Protein AF-A0A7C1H8G6-F1 (afdb_monomer_lite)

Sequence (106 aa):
MNQEHNVQGVVQEQLKNIFPTAIEVITNPKGFFSRMPKTGGFVPPLVFMVVLGLVSGLVLAVLSLMGIAPVGAAISGLVSVILMPIVVAIFGFVGAAVLYLELIRK

pLDDT: mean 82.21, std 12.62, range [45.97, 96.81]

Secondary structure (DSSP, 8-state):
------HHHHHHHHHHHHHHHHHHHHH-HHHHHHHS-----SHHHHHHHHHHHHHHHHHHHHHHHTT-SPTTHHHHHHHHHHHHHHHHHHHHHHHHHHHHHHHHT-

Foldseek 3Di:
DDPPVVVVVVVVVCVVCVVVLVCCCVVPVPVSVVPPPPDDDVVVVLVVQLVVQLVVLQVLLVCLVVVNHPDVRVVVSPVSNVVSSVCSSVCVVVVVVVVVVVVVVD

Structure (mmCIF, N/CA/C/O backbone):
data_AF-A0A7C1H8G6-F1
#
_entry.id   AF-A0A7C1H8G6-F1
#
loop_
_atom_site.group_PDB
_atom_site.id
_atom_site.type_symbol
_atom_site.label_atom_id
_atom_site.label_alt_id
_atom_site.label_comp_id
_atom_site.label_asym_id
_atom_site.label_entity_id
_atom_site.label_seq_id
_atom_site.pdbx_PDB_ins_code
_atom_site.Cartn_x
_atom_site.Cartn_y
_atom_site.Cartn_z
_atom_site.occupancy
_atom_site.B_iso_or_equiv
_atom_site.auth_seq_id
_atom_site.auth_comp_id
_atom_site.auth_asym_id
_atom_site.auth_atom_id
_atom_site.pdbx_PDB_model_num
ATOM 1 N N . MET A 1 1 ? 0.265 31.259 8.832 1.00 45.97 1 MET A N 1
ATOM 2 C CA . MET A 1 1 ? 1.081 31.721 9.977 1.00 45.97 1 MET A CA 1
ATOM 3 C C . MET A 1 1 ? 0.259 31.512 11.242 1.00 45.97 1 MET A C 1
ATOM 5 O O . MET A 1 1 ? -0.816 32.080 11.293 1.00 45.97 1 MET A O 1
ATOM 9 N N . ASN A 1 2 ? 0.574 30.692 12.245 1.00 47.62 2 ASN A N 1
ATOM 10 C CA . ASN A 1 2 ? 1.725 29.852 12.572 1.00 47.62 2 ASN A CA 1
ATOM 11 C C . ASN A 1 2 ? 1.177 28.670 13.402 1.00 47.62 2 ASN A C 1
ATOM 13 O O . ASN A 1 2 ? 0.568 28.906 14.440 1.00 47.62 2 ASN A O 1
ATOM 17 N N . GLN A 1 3 ? 1.354 27.423 12.955 1.00 53.25 3 GLN A N 1
ATOM 18 C CA . GLN A 1 3 ? 1.210 26.248 13.823 1.00 53.25 3 GLN A CA 1
ATOM 19 C C . GLN A 1 3 ? 2.610 25.768 14.200 1.00 53.25 3 GLN A C 1
ATOM 21 O O . GLN A 1 3 ? 3.088 24.751 13.709 1.00 53.25 3 GLN A O 1
ATOM 26 N N . GLU A 1 4 ? 3.273 26.506 15.085 1.00 54.19 4 GLU A N 1
ATOM 27 C CA . GLU A 1 4 ? 4.212 25.852 15.992 1.00 54.19 4 GLU A CA 1
ATOM 28 C C . GLU A 1 4 ? 3.349 25.072 16.982 1.00 54.19 4 GLU A C 1
ATOM 30 O O . GLU A 1 4 ? 2.921 25.578 18.018 1.00 54.19 4 GLU A O 1
ATOM 35 N N . HIS A 1 5 ? 2.977 23.858 16.577 1.00 60.78 5 HIS A N 1
ATOM 36 C CA . HIS A 1 5 ? 2.298 22.899 17.429 1.00 60.78 5 HIS A CA 1
ATOM 37 C C . HIS A 1 5 ? 3.230 22.662 18.619 1.00 60.78 5 HIS A C 1
ATOM 39 O O . HIS A 1 5 ? 4.257 22.001 18.484 1.00 60.78 5 HIS A O 1
ATOM 45 N N . ASN A 1 6 ? 2.932 23.320 19.742 1.00 67.75 6 ASN A N 1
ATOM 46 C CA . ASN A 1 6 ? 3.720 23.290 20.964 1.00 67.75 6 ASN A CA 1
ATOM 47 C C . ASN A 1 6 ? 3.782 21.842 21.457 1.00 67.75 6 ASN A C 1
ATOM 49 O O . ASN A 1 6 ? 2.906 21.380 22.189 1.00 67.75 6 ASN A O 1
ATOM 53 N N . VAL A 1 7 ? 4.813 21.124 21.009 1.00 68.44 7 VAL A N 1
ATOM 54 C CA . VAL A 1 7 ? 5.037 19.698 21.268 1.00 68.44 7 VAL A CA 1
ATOM 55 C C . VAL A 1 7 ? 4.980 19.421 22.768 1.00 68.44 7 VAL A C 1
ATOM 57 O O . VAL A 1 7 ? 4.449 18.400 23.192 1.00 68.44 7 VAL A O 1
ATOM 60 N N . GLN A 1 8 ? 5.444 20.370 23.585 1.00 71.88 8 GLN A N 1
ATOM 61 C CA . GLN A 1 8 ? 5.395 20.253 25.037 1.00 71.88 8 GLN A CA 1
ATOM 62 C C . GLN A 1 8 ? 3.955 20.288 25.563 1.00 71.88 8 GLN A C 1
ATOM 64 O O . GLN A 1 8 ? 3.600 19.446 26.378 1.00 71.88 8 GLN A O 1
ATOM 69 N N . GLY A 1 9 ? 3.096 21.183 25.067 1.00 73.25 9 GLY A N 1
ATOM 70 C CA . GLY A 1 9 ? 1.682 21.247 25.467 1.00 73.25 9 GLY A CA 1
ATOM 71 C C . GLY A 1 9 ? 0.905 19.967 25.138 1.00 73.25 9 GLY A C 1
ATOM 72 O O . GLY A 1 9 ? 0.163 19.457 25.975 1.00 73.25 9 GLY A O 1
ATOM 73 N N . VAL A 1 10 ? 1.158 19.396 23.960 1.00 72.88 10 VAL A N 1
ATOM 74 C CA . VAL A 1 10 ? 0.542 18.142 23.494 1.00 72.88 10 VAL A CA 1
ATOM 75 C C . VAL A 1 10 ? 0.973 16.962 24.360 1.00 72.88 10 VAL A C 1
ATOM 77 O O . VAL A 1 10 ? 0.144 16.151 24.764 1.00 72.88 10 VAL A O 1
ATOM 80 N N . VAL A 1 11 ? 2.263 16.878 24.696 1.00 77.38 11 VAL A N 1
ATOM 81 C CA . VAL A 1 11 ? 2.793 15.821 25.567 1.00 77.38 11 VAL A CA 1
ATOM 82 C C . VAL A 1 11 ? 2.182 15.908 26.968 1.00 77.38 11 VAL A C 1
ATOM 84 O O . VAL A 1 11 ? 1.761 14.886 27.504 1.00 77.38 11 VAL A O 1
ATOM 87 N N . GLN A 1 12 ? 2.059 17.105 27.550 1.00 81.25 12 GLN A N 1
ATOM 88 C CA . GLN A 1 12 ? 1.453 17.276 28.879 1.00 81.25 12 GLN A CA 1
ATOM 89 C C . GLN A 1 12 ? -0.029 16.872 28.897 1.00 81.25 12 GLN A C 1
ATOM 91 O O . GLN A 1 12 ? -0.497 16.225 29.836 1.00 81.25 12 GLN A O 1
ATOM 96 N N . GLU A 1 13 ? -0.771 17.203 27.842 1.00 77.50 13 GLU A N 1
ATOM 97 C CA . GLU A 1 13 ? -2.176 16.825 27.704 1.00 77.50 13 GLU A CA 1
ATOM 98 C C . GLU A 1 13 ? -2.354 15.309 27.509 1.00 77.50 13 GLU A C 1
ATOM 100 O O . GLU A 1 13 ? -3.251 14.705 28.101 1.00 77.50 13 GLU A O 1
ATOM 105 N N . GLN A 1 14 ? -1.456 14.660 26.760 1.00 75.19 14 GLN A N 1
ATOM 106 C CA . GLN A 1 14 ? -1.421 13.199 26.624 1.00 75.19 14 GLN A CA 1
ATOM 107 C C . GLN A 1 14 ? -1.120 12.508 27.962 1.00 75.19 14 GLN A C 1
ATOM 109 O O . GLN A 1 14 ? -1.820 11.566 28.337 1.00 75.19 14 GLN A O 1
ATOM 114 N N . LEU A 1 15 ? -0.137 13.005 28.721 1.00 82.06 15 LEU A N 1
ATOM 115 C CA . LEU A 1 15 ? 0.212 12.470 30.042 1.00 82.06 15 LEU A CA 1
ATOM 116 C C . LEU A 1 15 ? -0.938 12.605 31.045 1.00 82.06 15 LEU A C 1
ATOM 118 O O . LEU A 1 15 ? -1.166 11.706 31.850 1.00 82.06 15 LEU A O 1
ATOM 122 N N . LYS A 1 16 ? -1.696 13.701 30.980 1.00 86.00 16 LYS A N 1
ATOM 123 C CA . LYS A 1 16 ? -2.863 13.910 31.843 1.00 86.00 16 LYS A CA 1
ATOM 124 C C . LYS A 1 16 ? -4.005 12.938 31.527 1.00 86.00 16 LYS A C 1
ATOM 126 O O . LYS A 1 16 ? -4.710 12.503 32.435 1.00 86.00 16 LYS A O 1
ATOM 131 N N . ASN A 1 17 ? -4.177 12.584 30.255 1.00 86.31 17 ASN A N 1
ATOM 132 C CA . ASN A 1 17 ? -5.328 11.815 29.785 1.00 86.31 17 ASN A CA 1
ATOM 133 C C . ASN A 1 17 ? -5.058 10.309 29.620 1.00 86.31 17 ASN A C 1
ATOM 135 O O . ASN A 1 17 ? -6.008 9.559 29.392 1.00 86.31 17 ASN A O 1
ATOM 139 N N . ILE A 1 18 ? -3.818 9.831 29.784 1.00 87.69 18 ILE A N 1
ATOM 140 C CA . ILE A 1 18 ? -3.476 8.409 29.600 1.00 87.69 18 ILE A CA 1
ATOM 141 C C . ILE A 1 18 ? -4.197 7.480 30.587 1.00 87.69 18 ILE A C 1
ATOM 143 O O . ILE A 1 18 ? -4.761 6.469 30.172 1.00 87.69 18 ILE A O 1
ATOM 147 N N . PHE A 1 19 ? -4.245 7.831 31.875 1.00 89.38 19 PHE A N 1
ATOM 148 C CA . PHE A 1 19 ? -4.884 6.993 32.894 1.00 89.38 19 PHE A CA 1
ATOM 149 C C . PHE A 1 19 ? -6.413 6.921 32.730 1.00 89.38 19 PHE A C 1
ATOM 151 O O . PHE A 1 19 ? -6.938 5.807 32.697 1.00 89.38 19 PHE A O 1
ATOM 158 N N . PRO A 1 20 ? -7.144 8.044 32.552 1.00 87.31 20 PRO A N 1
ATOM 159 C CA . PRO A 1 20 ? -8.576 8.003 32.245 1.00 87.31 20 PRO A CA 1
ATOM 160 C C . PRO A 1 20 ? -8.890 7.223 30.966 1.00 87.31 20 PRO A C 1
ATOM 162 O O . PRO A 1 20 ? -9.818 6.419 30.950 1.00 87.31 20 PRO A O 1
ATOM 165 N N . THR A 1 21 ? -8.079 7.409 29.919 1.00 85.00 21 THR A N 1
ATOM 166 C CA . THR A 1 21 ? -8.233 6.693 28.644 1.00 85.00 21 THR A CA 1
ATOM 167 C C . THR A 1 21 ? -8.071 5.188 28.842 1.00 85.00 21 THR A C 1
ATOM 169 O O . THR A 1 21 ? -8.901 4.414 28.377 1.00 85.00 21 THR A O 1
ATOM 172 N N . ALA A 1 22 ? -7.042 4.755 29.575 1.00 88.56 22 ALA A N 1
ATOM 173 C CA . ALA A 1 22 ? -6.803 3.341 29.853 1.00 88.56 22 ALA A CA 1
ATOM 174 C C . ALA A 1 22 ? -7.948 2.703 30.658 1.00 88.56 22 ALA A C 1
ATOM 176 O O . ALA A 1 22 ? -8.406 1.612 30.320 1.00 88.56 22 ALA A O 1
ATOM 177 N N . ILE A 1 23 ? -8.451 3.395 31.686 1.00 91.25 23 ILE A N 1
ATOM 178 C CA . ILE A 1 23 ? -9.604 2.930 32.470 1.00 91.25 23 ILE A CA 1
ATOM 179 C C . ILE A 1 23 ? -10.833 2.790 31.568 1.00 91.25 23 ILE A C 1
ATOM 181 O O . ILE A 1 23 ? -11.539 1.786 31.646 1.00 91.25 23 ILE A O 1
ATOM 185 N N . GLU A 1 24 ? -11.080 3.753 30.683 1.00 90.69 24 GLU A N 1
ATOM 186 C CA . GLU A 1 24 ? -12.236 3.736 29.789 1.00 90.69 24 GLU A CA 1
ATOM 187 C C . GLU A 1 24 ? -12.154 2.630 28.723 1.00 90.69 24 GLU A C 1
ATOM 189 O O . GLU A 1 24 ? -13.149 1.952 28.465 1.00 90.69 24 GLU A O 1
ATOM 194 N N . VAL A 1 25 ? -10.965 2.380 28.167 1.00 89.81 25 VAL A N 1
ATOM 195 C CA . VAL A 1 25 ? -10.707 1.264 27.240 1.00 89.81 25 VAL A CA 1
ATOM 196 C C . VAL A 1 25 ? -11.023 -0.081 27.894 1.00 89.81 25 VAL A C 1
ATOM 198 O O . VAL A 1 25 ? -11.624 -0.943 27.258 1.00 89.81 25 VAL A O 1
ATOM 201 N N . ILE A 1 26 ? -10.631 -0.266 29.157 1.00 93.38 26 ILE A N 1
ATOM 202 C CA . ILE A 1 26 ? -10.806 -1.537 29.873 1.00 93.38 26 ILE A CA 1
ATOM 203 C C . ILE A 1 26 ? -12.257 -1.720 30.339 1.00 93.38 26 ILE A C 1
ATOM 205 O O . ILE A 1 26 ? -12.809 -2.812 30.231 1.00 93.38 26 ILE A O 1
ATOM 209 N N . THR A 1 27 ? -12.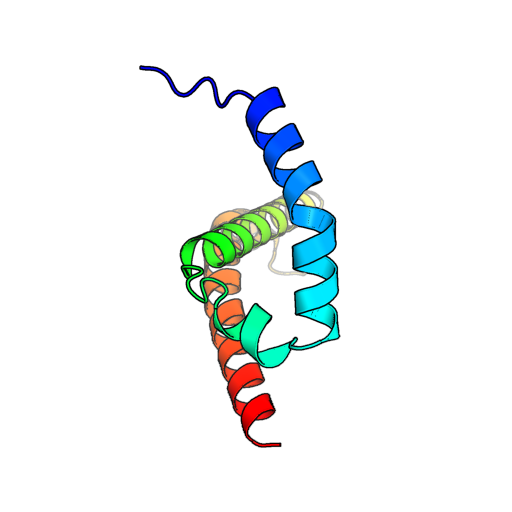888 -0.663 30.855 1.00 94.62 27 THR A N 1
ATOM 210 C CA . THR A 1 27 ? -14.224 -0.742 31.477 1.00 94.62 27 THR A CA 1
ATOM 211 C C . THR A 1 27 ? -15.373 -0.605 30.481 1.00 94.62 27 THR A C 1
ATOM 213 O O . THR A 1 27 ? -16.442 -1.173 30.697 1.00 94.62 27 THR A O 1
ATOM 216 N N . ASN A 1 28 ? -15.175 0.115 29.375 1.00 90.31 28 ASN A N 1
ATOM 217 C CA . ASN A 1 28 ? -16.179 0.295 28.331 1.00 90.31 28 ASN A CA 1
ATOM 218 C C . ASN A 1 28 ? -15.537 0.346 26.932 1.00 90.31 28 ASN A C 1
ATOM 220 O O . ASN A 1 28 ? -15.641 1.361 26.232 1.00 90.31 28 ASN A O 1
ATOM 224 N N . PRO A 1 29 ? -14.923 -0.760 26.472 1.00 84.81 29 PRO A N 1
ATOM 225 C CA . PRO A 1 29 ? -14.251 -0.797 25.175 1.00 84.81 29 PRO A CA 1
ATOM 226 C C . PRO A 1 29 ? -15.208 -0.435 24.034 1.00 84.81 29 PRO A C 1
ATOM 228 O O . PRO A 1 29 ? -14.872 0.354 23.153 1.00 84.81 29 PRO A O 1
ATOM 231 N N . LYS A 1 30 ? -16.444 -0.953 24.065 1.00 84.88 30 LYS A N 1
ATOM 232 C CA . LYS A 1 30 ? -17.441 -0.707 23.014 1.00 84.88 30 LYS A CA 1
ATOM 233 C C . LYS A 1 30 ? -17.827 0.772 22.926 1.00 84.88 30 LYS A C 1
ATOM 235 O O . LYS A 1 30 ? -17.904 1.310 21.825 1.00 84.88 30 LYS A O 1
ATOM 240 N N . GLY A 1 31 ? -18.053 1.435 24.061 1.00 86.88 31 GLY A N 1
ATOM 241 C CA . GLY A 1 31 ? -18.351 2.866 24.105 1.00 86.88 31 GLY A CA 1
ATOM 242 C C . GLY A 1 31 ? -17.162 3.724 23.675 1.00 86.88 31 GLY A C 1
ATOM 243 O O . GLY A 1 31 ? -17.341 4.646 22.883 1.00 86.88 31 GLY A O 1
ATOM 244 N N . PHE A 1 32 ? -15.956 3.379 24.131 1.00 86.75 32 PHE A N 1
ATOM 245 C CA . PHE A 1 32 ? -14.714 4.064 23.777 1.00 86.75 32 PHE A CA 1
ATOM 246 C C . PHE A 1 32 ? -14.445 4.036 22.267 1.00 86.75 32 PHE A C 1
ATOM 248 O O . PHE A 1 32 ? -14.405 5.081 21.614 1.00 86.75 32 PHE A O 1
ATOM 255 N N . PHE A 1 33 ? -14.357 2.839 21.678 1.00 82.25 33 PHE A N 1
ATOM 256 C CA . PHE A 1 33 ? -14.065 2.683 20.252 1.00 82.25 33 PHE A CA 1
ATOM 257 C C . PHE A 1 33 ? -15.224 3.135 19.352 1.00 82.25 33 PHE A C 1
ATOM 259 O O . PHE A 1 33 ? -14.991 3.553 18.221 1.00 82.25 33 PHE A O 1
ATOM 266 N N . SER A 1 34 ? -16.478 3.120 19.824 1.00 81.06 34 SER A N 1
ATOM 267 C CA . SER A 1 34 ? -17.605 3.630 19.028 1.00 81.06 34 SER A CA 1
ATOM 268 C C . SER A 1 34 ? -17.624 5.156 18.894 1.00 81.06 34 SER A C 1
ATOM 270 O O . SER A 1 34 ? -18.262 5.651 17.963 1.00 81.06 34 SER A O 1
ATOM 272 N N . ARG A 1 35 ? -16.973 5.893 19.804 1.00 83.31 35 ARG A N 1
ATOM 273 C CA . ARG A 1 35 ? -16.852 7.361 19.753 1.00 83.31 35 ARG A CA 1
ATOM 274 C C . ARG A 1 35 ? -15.604 7.837 19.016 1.00 83.31 35 ARG A C 1
ATOM 276 O O . ARG A 1 35 ? -15.513 9.023 18.710 1.00 83.31 35 ARG A O 1
ATOM 283 N N . MET A 1 36 ? -14.660 6.941 18.721 1.00 75.50 36 MET A N 1
ATOM 284 C CA . MET A 1 36 ? -13.541 7.289 17.854 1.00 75.50 36 MET A CA 1
ATOM 285 C C . MET A 1 36 ? -14.062 7.691 16.470 1.00 75.50 36 MET A C 1
ATOM 287 O O . MET A 1 36 ? -14.995 7.053 15.967 1.00 75.50 36 MET A O 1
ATOM 291 N N . PRO A 1 37 ? -13.472 8.722 15.838 1.00 69.94 37 PRO A N 1
ATOM 292 C CA . PRO A 1 37 ? -13.807 9.090 14.474 1.00 69.94 37 PRO A CA 1
ATOM 293 C C . PRO A 1 37 ? -13.658 7.864 13.573 1.00 69.94 37 PRO A C 1
ATOM 295 O O . PRO A 1 37 ? -12.556 7.400 13.301 1.00 69.94 37 PRO A O 1
ATOM 298 N N . LYS A 1 38 ? -14.784 7.323 13.102 1.00 68.75 38 LYS A N 1
ATOM 299 C CA . LYS A 1 38 ? -14.796 6.206 12.142 1.00 68.75 38 LYS A CA 1
ATOM 300 C C . LYS A 1 38 ? -14.433 6.664 10.728 1.00 68.75 38 LYS A C 1
ATOM 302 O O . LYS A 1 38 ? -14.430 5.875 9.790 1.00 68.75 38 LYS A O 1
ATOM 307 N N . THR A 1 39 ? -14.175 7.956 10.565 1.00 62.19 39 THR A N 1
ATOM 308 C CA . THR A 1 39 ? -13.873 8.596 9.296 1.00 62.19 39 THR A CA 1
ATOM 309 C C . THR A 1 39 ? -12.375 8.527 9.031 1.00 62.19 39 THR A C 1
ATOM 311 O O . THR A 1 39 ? -11.614 9.399 9.443 1.00 62.19 39 THR A O 1
ATOM 314 N N . GLY A 1 40 ? -11.966 7.492 8.307 1.00 63.69 40 GLY A N 1
ATOM 315 C CA . GLY A 1 40 ? -10.806 7.544 7.426 1.00 63.69 40 GLY A CA 1
ATOM 316 C C . GLY A 1 40 ? -11.318 7.659 5.994 1.00 63.69 40 GLY A C 1
ATOM 317 O O . GLY A 1 40 ? -12.196 6.899 5.595 1.00 63.69 40 GLY A O 1
ATOM 318 N N . GLY A 1 41 ? -10.828 8.630 5.224 1.00 76.88 41 GLY A N 1
ATOM 319 C CA . GLY A 1 41 ? -11.121 8.670 3.791 1.00 76.88 41 GLY A CA 1
ATOM 320 C C . GLY A 1 41 ? -10.480 7.483 3.066 1.00 76.88 41 GLY A C 1
ATOM 321 O O . GLY A 1 41 ? -9.538 6.872 3.564 1.00 76.88 41 GLY A O 1
ATOM 322 N N . PHE A 1 42 ? -10.930 7.191 1.848 1.00 84.06 42 PHE A N 1
ATOM 323 C CA . PHE A 1 42 ? -10.274 6.194 0.990 1.00 84.06 42 PHE A CA 1
ATOM 324 C C . PHE A 1 42 ? -8.925 6.678 0.436 1.00 84.06 42 PHE A C 1
ATOM 326 O O . PHE A 1 42 ? -8.137 5.876 -0.055 1.00 84.06 42 PHE A O 1
ATOM 333 N N . VAL A 1 43 ? -8.642 7.982 0.545 1.00 89.25 43 VAL A N 1
ATOM 334 C CA . VAL A 1 43 ? -7.454 8.616 -0.038 1.00 89.25 43 VAL A CA 1
ATOM 335 C C . VAL A 1 43 ? -6.145 8.091 0.567 1.00 89.25 43 VAL A C 1
ATOM 337 O O . VAL A 1 43 ? -5.311 7.651 -0.220 1.00 89.25 43 VAL A O 1
ATOM 340 N N . PRO A 1 44 ? -5.922 8.057 1.900 1.00 88.38 44 PRO A N 1
ATOM 341 C CA . PRO A 1 44 ? -4.651 7.560 2.434 1.00 88.38 44 PRO A CA 1
ATOM 342 C C . PRO A 1 44 ? -4.353 6.092 2.059 1.00 88.38 44 PRO A C 1
ATOM 344 O O . PRO A 1 44 ? -3.244 5.830 1.590 1.00 88.38 44 PRO A O 1
ATOM 347 N N . PRO A 1 45 ? -5.309 5.140 2.156 1.00 89.38 45 PRO A N 1
ATOM 348 C CA . PRO A 1 45 ? -5.084 3.770 1.683 1.00 89.38 45 PRO A CA 1
ATOM 349 C C . PRO A 1 45 ? -4.872 3.667 0.164 1.00 89.38 45 PRO A C 1
ATOM 351 O O . PRO A 1 45 ? -4.052 2.869 -0.288 1.00 89.38 45 PRO A O 1
ATOM 354 N N . LEU A 1 46 ? -5.565 4.488 -0.634 1.00 92.81 46 LEU A N 1
ATOM 355 C CA . LEU A 1 46 ? -5.384 4.534 -2.087 1.00 92.81 46 LEU A CA 1
ATOM 356 C C . LEU A 1 46 ? -3.988 5.025 -2.472 1.00 92.81 46 LEU A C 1
ATOM 358 O O . LEU A 1 46 ? -3.326 4.396 -3.292 1.00 92.81 46 LEU A O 1
ATOM 362 N N . VAL A 1 47 ? -3.516 6.111 -1.855 1.00 93.06 47 VAL A N 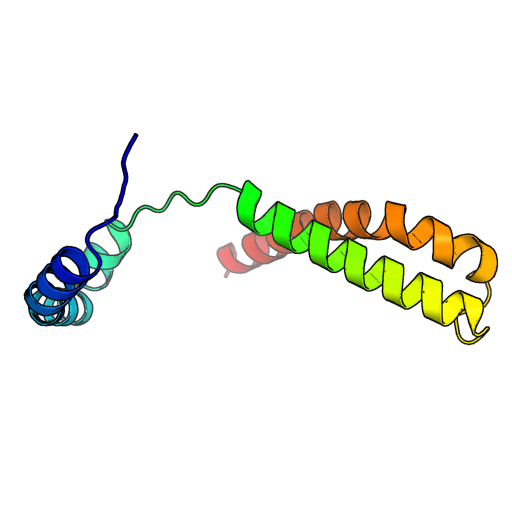1
ATOM 363 C CA . VAL A 1 47 ? -2.163 6.637 -2.081 1.00 93.06 47 VAL A CA 1
ATOM 364 C C . VAL A 1 47 ? -1.117 5.587 -1.710 1.00 93.06 47 VAL A C 1
ATOM 366 O O . VAL A 1 47 ? -0.189 5.362 -2.481 1.00 93.06 47 VAL A O 1
ATOM 369 N N . PHE A 1 48 ? -1.293 4.885 -0.588 1.00 92.38 48 PHE A N 1
ATOM 370 C CA . PHE A 1 48 ? -0.404 3.791 -0.194 1.00 92.38 48 PHE A CA 1
ATOM 371 C C . PHE A 1 48 ? -0.335 2.675 -1.252 1.00 92.38 48 PHE A C 1
ATOM 373 O O . PHE A 1 48 ? 0.756 2.273 -1.653 1.00 92.38 48 PHE A O 1
ATOM 380 N N . MET A 1 49 ? -1.485 2.217 -1.755 1.00 94.38 49 MET A N 1
ATOM 381 C CA . MET A 1 49 ? -1.564 1.199 -2.813 1.00 94.38 49 MET A CA 1
ATOM 382 C C . MET A 1 49 ? -0.901 1.652 -4.118 1.00 94.38 49 MET A C 1
ATOM 384 O O . MET A 1 49 ? -0.164 0.882 -4.729 1.00 94.38 49 MET A O 1
ATOM 388 N N . VAL A 1 50 ? -1.120 2.904 -4.528 1.00 95.62 50 VAL A N 1
ATOM 389 C CA . VAL A 1 50 ? -0.502 3.483 -5.731 1.00 95.62 50 VAL A CA 1
ATOM 390 C C . VAL A 1 50 ? 1.018 3.543 -5.589 1.00 95.62 50 VAL A C 1
ATOM 392 O O . VAL A 1 50 ? 1.729 3.159 -6.516 1.00 95.62 50 VAL A O 1
ATOM 395 N N . VAL A 1 51 ? 1.526 3.970 -4.429 1.00 96.81 51 VAL A N 1
ATOM 396 C CA . VAL A 1 51 ? 2.970 4.001 -4.149 1.00 96.81 51 VAL A CA 1
ATOM 397 C C . VAL A 1 51 ? 3.559 2.593 -4.173 1.00 96.81 51 VAL A C 1
ATOM 3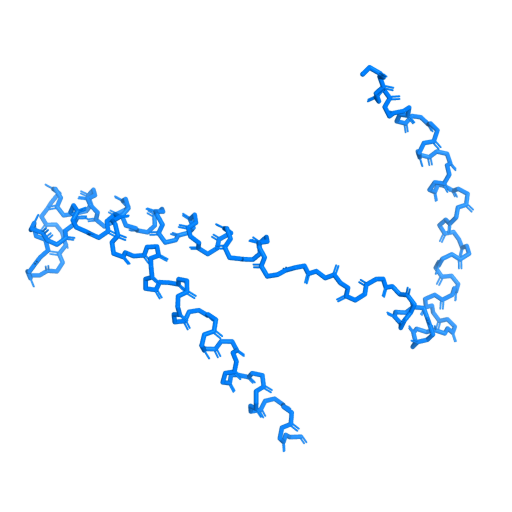99 O O . VAL A 1 51 ? 4.596 2.386 -4.797 1.00 96.81 51 VAL A O 1
ATOM 402 N N . LEU A 1 52 ? 2.895 1.606 -3.565 1.00 94.12 52 LEU A N 1
ATOM 403 C CA . LEU A 1 52 ? 3.350 0.216 -3.633 1.00 94.12 52 LEU A CA 1
ATOM 404 C C . LEU A 1 52 ? 3.340 -0.327 -5.063 1.00 94.12 52 LEU A C 1
ATOM 406 O O . LEU A 1 52 ? 4.325 -0.926 -5.482 1.00 94.12 52 LEU A O 1
ATOM 410 N N . GLY A 1 53 ? 2.278 -0.079 -5.831 1.00 92.31 53 GLY A N 1
ATOM 411 C CA . GLY A 1 53 ? 2.213 -0.474 -7.236 1.00 92.31 53 GLY A CA 1
ATOM 412 C C . GLY A 1 53 ? 3.314 0.178 -8.075 1.00 92.31 53 GLY A C 1
ATOM 413 O O . GLY A 1 53 ? 3.889 -0.477 -8.942 1.00 92.31 53 GLY A O 1
ATOM 414 N N . LEU A 1 54 ? 3.676 1.429 -7.772 1.00 95.31 54 LEU A N 1
ATOM 415 C CA . LEU A 1 54 ? 4.792 2.120 -8.415 1.00 95.31 54 LEU A CA 1
ATOM 416 C C . LEU A 1 54 ? 6.130 1.463 -8.064 1.00 95.31 54 LEU A C 1
ATOM 418 O O . LEU A 1 54 ? 6.921 1.184 -8.961 1.00 95.31 54 LEU A O 1
ATOM 422 N N . VAL A 1 55 ? 6.372 1.164 -6.784 1.00 95.25 55 VAL A N 1
ATOM 423 C CA . VAL A 1 55 ? 7.584 0.457 -6.337 1.00 95.25 55 VAL A CA 1
ATOM 424 C C . VAL A 1 55 ? 7.680 -0.918 -7.001 1.00 95.25 55 VAL A C 1
ATOM 426 O O . VAL A 1 55 ? 8.731 -1.262 -7.536 1.00 95.25 55 VAL A O 1
ATOM 429 N N . SER A 1 56 ? 6.591 -1.687 -7.044 1.00 90.44 56 SER A N 1
ATOM 430 C CA . SER A 1 56 ? 6.550 -2.984 -7.727 1.00 90.44 56 SER A CA 1
ATOM 431 C C . SER A 1 56 ? 6.820 -2.865 -9.230 1.00 90.44 56 SER A C 1
ATOM 433 O O . SER A 1 56 ? 7.592 -3.655 -9.770 1.00 90.44 56 SER A O 1
ATOM 435 N N . GLY A 1 57 ? 6.239 -1.866 -9.901 1.00 89.94 57 GLY A N 1
ATOM 436 C CA . GLY A 1 57 ? 6.503 -1.585 -11.314 1.00 89.94 57 GLY A CA 1
ATOM 437 C C . GLY A 1 57 ? 7.961 -1.196 -11.576 1.00 89.94 57 GLY A C 1
ATOM 438 O O . GLY A 1 57 ? 8.565 -1.675 -12.529 1.00 89.94 57 GLY A O 1
ATOM 439 N N . LEU A 1 58 ? 8.573 -0.397 -10.697 1.00 92.81 58 LEU A N 1
ATOM 440 C CA . LEU A 1 58 ? 9.995 -0.050 -10.786 1.00 92.81 58 LEU A CA 1
ATOM 441 C C . LEU A 1 58 ? 10.898 -1.273 -10.597 1.00 92.81 58 LEU A C 1
ATOM 443 O O . LEU A 1 58 ? 11.837 -1.460 -11.367 1.00 92.81 58 LEU A O 1
ATOM 447 N N . VAL A 1 59 ? 10.600 -2.131 -9.618 1.00 90.88 59 VAL A N 1
ATOM 448 C CA . VAL A 1 59 ? 11.337 -3.387 -9.414 1.00 90.88 59 VAL A CA 1
ATOM 449 C C . VAL A 1 59 ? 11.254 -4.259 -10.667 1.00 90.88 59 VAL A C 1
ATOM 451 O O . VAL A 1 59 ? 12.281 -4.719 -11.161 1.00 90.88 59 VAL A O 1
ATOM 454 N N . LEU A 1 60 ? 10.059 -4.438 -11.236 1.00 87.25 60 LEU A N 1
ATOM 455 C CA . LEU A 1 60 ? 9.876 -5.205 -12.471 1.00 87.25 60 LEU A CA 1
ATOM 456 C C . LEU A 1 60 ? 10.590 -4.575 -13.670 1.00 87.25 60 LEU A C 1
ATOM 458 O O . LEU A 1 60 ? 11.173 -5.307 -14.470 1.00 87.25 60 LEU A O 1
ATOM 462 N N . ALA A 1 61 ? 10.598 -3.246 -13.791 1.00 87.56 61 ALA A N 1
ATOM 463 C CA . ALA A 1 61 ? 11.344 -2.543 -14.830 1.00 87.56 61 ALA A CA 1
ATOM 464 C C . ALA A 1 61 ? 12.847 -2.839 -14.734 1.00 87.56 61 ALA A C 1
ATOM 466 O O . ALA A 1 61 ? 13.457 -3.227 -15.728 1.00 87.56 61 ALA A O 1
ATOM 467 N N . VAL A 1 62 ? 13.427 -2.743 -13.533 1.00 88.75 62 VAL A N 1
ATOM 468 C CA . VAL A 1 62 ? 14.847 -3.046 -13.292 1.00 88.75 62 VAL A CA 1
ATOM 469 C C . VAL A 1 62 ? 15.159 -4.513 -13.594 1.00 88.75 62 VAL A C 1
ATOM 471 O O . VAL A 1 62 ? 16.110 -4.801 -14.318 1.00 88.75 62 VAL A O 1
ATOM 474 N N . LEU A 1 63 ? 14.332 -5.450 -13.122 1.00 87.31 63 LEU A N 1
ATOM 475 C CA . LEU A 1 63 ? 14.506 -6.880 -13.407 1.00 87.31 63 LEU A CA 1
ATOM 476 C C . LEU A 1 63 ? 14.384 -7.204 -14.903 1.00 87.31 63 LEU A C 1
ATOM 478 O O . LEU A 1 63 ? 15.056 -8.112 -15.399 1.00 87.31 63 LEU A O 1
ATOM 482 N N . SER A 1 64 ? 13.555 -6.452 -15.631 1.00 84.12 64 SER A N 1
ATOM 483 C CA . SER A 1 64 ? 13.393 -6.598 -17.081 1.00 84.12 64 SER A CA 1
ATOM 484 C C . SER A 1 64 ? 14.635 -6.151 -17.842 1.00 84.12 64 SER A C 1
ATOM 486 O O . SER A 1 64 ? 15.023 -6.817 -18.798 1.00 84.12 64 SER A O 1
ATOM 488 N N . LEU A 1 65 ? 15.312 -5.092 -17.383 1.00 83.56 65 LEU A N 1
ATOM 489 C CA . LEU A 1 65 ? 16.604 -4.673 -17.940 1.00 83.56 65 LEU A CA 1
ATOM 490 C C . LEU A 1 65 ? 17.701 -5.725 -17.722 1.00 83.56 65 LEU A C 1
ATOM 492 O O . LEU A 1 65 ? 18.607 -5.842 -18.540 1.00 83.56 65 LEU A O 1
ATOM 496 N N . MET A 1 66 ? 17.608 -6.516 -16.649 1.00 85.25 66 MET A N 1
ATOM 497 C CA . MET A 1 66 ? 18.548 -7.603 -16.351 1.00 85.25 66 MET A CA 1
ATOM 498 C C . MET A 1 66 ? 18.233 -8.913 -17.095 1.00 85.25 66 MET A C 1
ATOM 500 O O . MET A 1 66 ? 18.963 -9.887 -16.935 1.00 85.25 66 MET A O 1
ATOM 504 N N . GLY A 1 67 ? 17.149 -8.977 -17.880 1.00 76.50 67 GLY A N 1
ATOM 505 C CA . GLY A 1 67 ? 16.744 -10.188 -18.610 1.00 76.50 67 GLY A CA 1
ATOM 506 C C . GLY A 1 67 ? 16.229 -11.333 -17.726 1.00 76.50 67 GLY A C 1
ATOM 507 O O . GLY A 1 67 ? 16.019 -12.436 -18.219 1.00 76.50 67 GLY A O 1
ATOM 508 N N . ILE A 1 68 ? 16.016 -11.078 -16.429 1.00 76.50 68 ILE A N 1
ATOM 509 C CA . ILE A 1 68 ? 15.522 -12.052 -15.436 1.00 76.50 68 ILE A CA 1
ATOM 510 C C . ILE A 1 68 ? 13.985 -12.084 -15.427 1.00 76.50 68 ILE A C 1
ATOM 512 O O . ILE A 1 68 ? 13.360 -12.999 -14.889 1.00 76.50 68 ILE A O 1
ATOM 516 N N . ALA A 1 69 ? 13.352 -11.072 -16.017 1.00 66.62 69 ALA A N 1
ATOM 517 C CA . ALA A 1 69 ? 11.907 -10.966 -16.024 1.00 66.62 69 ALA A CA 1
ATOM 518 C C . ALA A 1 69 ? 11.252 -12.023 -16.948 1.00 66.62 69 ALA A C 1
ATOM 520 O O . ALA A 1 69 ? 11.824 -12.376 -17.982 1.00 66.62 69 ALA A O 1
ATOM 521 N N . PRO A 1 70 ? 10.051 -12.525 -16.594 1.00 67.88 70 PRO A N 1
ATOM 522 C CA . PRO A 1 70 ? 9.362 -13.574 -17.346 1.00 67.88 70 PRO A CA 1
ATOM 523 C C . PRO A 1 70 ? 9.236 -13.253 -18.845 1.00 67.88 70 PRO A C 1
ATOM 525 O O . PRO A 1 70 ? 9.036 -12.100 -19.227 1.00 67.88 70 PRO A O 1
ATOM 528 N N . VAL A 1 71 ? 9.326 -14.274 -19.706 1.00 51.97 71 VAL A N 1
ATOM 529 C CA . VAL A 1 71 ? 9.255 -14.131 -21.175 1.00 51.97 71 VAL A CA 1
ATOM 530 C C . VAL A 1 71 ? 7.993 -13.343 -21.571 1.00 51.97 71 VAL A C 1
ATOM 532 O O . VAL A 1 71 ? 6.877 -13.760 -21.279 1.00 51.97 71 VAL A O 1
ATOM 535 N N . GLY A 1 72 ? 8.195 -12.173 -22.191 1.00 57.06 72 GLY A N 1
ATOM 536 C CA . GLY A 1 72 ? 7.176 -11.133 -22.422 1.00 57.06 72 GLY A CA 1
ATOM 537 C C . GLY A 1 72 ? 7.501 -9.782 -21.762 1.00 57.06 72 GLY A C 1
ATOM 538 O O . GLY A 1 72 ? 6.863 -8.776 -22.075 1.00 57.06 72 GLY A O 1
ATOM 539 N N . ALA A 1 73 ? 8.516 -9.734 -20.887 1.00 55.66 73 ALA A N 1
ATOM 540 C CA . ALA A 1 73 ? 8.730 -8.610 -19.983 1.00 55.66 73 ALA A CA 1
ATOM 541 C C . ALA A 1 73 ? 9.653 -7.468 -20.431 1.00 55.66 73 ALA A C 1
ATOM 543 O O . ALA A 1 73 ? 9.611 -6.401 -19.832 1.00 55.66 73 ALA A O 1
ATOM 544 N N . ALA A 1 74 ? 10.434 -7.600 -21.504 1.00 51.69 74 ALA A N 1
ATOM 545 C CA . ALA A 1 74 ? 11.343 -6.514 -21.901 1.00 51.69 74 ALA A CA 1
ATOM 546 C C . ALA A 1 74 ? 10.590 -5.226 -22.309 1.00 51.69 74 ALA A C 1
ATOM 548 O O . ALA A 1 74 ? 10.985 -4.125 -21.933 1.00 51.69 74 ALA A O 1
ATOM 549 N N . ILE A 1 75 ? 9.457 -5.368 -23.009 1.00 54.09 75 ILE A N 1
ATOM 550 C CA . ILE A 1 75 ? 8.539 -4.258 -23.327 1.00 54.09 75 ILE A CA 1
ATOM 551 C C . ILE A 1 75 ? 7.563 -4.015 -22.159 1.00 54.09 75 ILE A C 1
ATOM 553 O O . ILE A 1 75 ? 7.146 -2.883 -21.922 1.00 54.09 75 ILE A O 1
ATOM 557 N N . SER A 1 76 ? 7.230 -5.052 -21.379 1.00 63.72 76 SER A N 1
ATOM 558 C CA . SER A 1 76 ? 6.284 -4.934 -20.262 1.00 63.72 76 SER A CA 1
ATOM 559 C C . SER A 1 76 ? 6.871 -4.274 -19.009 1.00 63.72 76 SER A C 1
ATOM 561 O O . SER A 1 76 ? 6.115 -3.683 -18.249 1.00 63.72 76 SER A O 1
ATOM 563 N N . GLY A 1 77 ? 8.190 -4.303 -18.798 1.00 72.88 77 GLY A N 1
ATOM 564 C CA . GLY A 1 77 ? 8.840 -3.786 -17.594 1.00 72.88 77 GLY A CA 1
ATOM 565 C C . GLY A 1 77 ? 8.696 -2.275 -17.461 1.00 72.88 77 GLY A C 1
ATOM 566 O O . GLY A 1 77 ? 8.253 -1.788 -16.426 1.00 72.88 77 GLY A O 1
ATOM 567 N N . LEU A 1 78 ? 8.966 -1.521 -18.529 1.00 80.25 78 LEU A N 1
ATOM 568 C CA . LEU A 1 78 ? 8.755 -0.067 -18.535 1.00 80.25 78 LEU A CA 1
ATOM 569 C C . LEU A 1 78 ? 7.265 0.290 -18.454 1.00 80.25 78 LEU A C 1
ATOM 571 O O . LEU A 1 78 ? 6.879 1.192 -17.715 1.00 80.25 78 LEU A O 1
ATOM 575 N N . VAL A 1 79 ? 6.414 -0.465 -19.154 1.00 85.44 79 VAL A N 1
ATOM 576 C CA . VAL A 1 79 ? 4.953 -0.294 -19.103 1.00 85.44 79 VAL A CA 1
ATOM 577 C C . VAL A 1 79 ? 4.400 -0.609 -17.703 1.00 85.44 79 VAL A C 1
ATOM 579 O O . VAL A 1 79 ? 3.434 0.014 -17.263 1.00 85.44 79 VAL A O 1
ATOM 582 N N . SER A 1 80 ? 5.033 -1.522 -16.960 1.00 83.62 80 SER A N 1
ATOM 583 C CA . SER A 1 80 ? 4.601 -1.931 -15.620 1.00 83.62 80 SER A CA 1
ATOM 584 C C . SER A 1 80 ? 4.689 -0.805 -14.594 1.00 83.62 80 SER A C 1
ATOM 586 O O . SER A 1 80 ? 3.878 -0.783 -13.674 1.00 83.62 80 SER A O 1
ATOM 588 N N . VAL A 1 81 ? 5.576 0.178 -14.784 1.00 89.94 81 VAL A N 1
ATOM 589 C CA . VAL A 1 81 ? 5.667 1.375 -13.926 1.00 89.94 81 VAL A CA 1
ATOM 590 C C . VAL A 1 81 ? 4.361 2.175 -13.951 1.00 89.94 81 VAL A C 1
ATOM 592 O O . VAL A 1 81 ? 3.979 2.767 -12.945 1.00 89.94 81 VAL A O 1
ATOM 595 N N . ILE A 1 82 ? 3.653 2.159 -15.084 1.00 90.62 82 ILE A N 1
ATOM 596 C CA . ILE A 1 82 ? 2.386 2.874 -15.275 1.00 90.62 82 ILE A CA 1
ATOM 597 C C . ILE A 1 82 ? 1.192 1.959 -14.976 1.00 90.62 82 ILE A C 1
ATOM 599 O O . ILE A 1 82 ? 0.245 2.378 -14.312 1.00 90.62 82 ILE A O 1
ATOM 603 N N . LEU A 1 83 ? 1.223 0.705 -15.440 1.00 90.06 83 LEU A N 1
ATOM 604 C CA . LEU A 1 83 ? 0.100 -0.222 -15.273 1.00 90.06 83 LEU A CA 1
ATOM 605 C C . LEU A 1 83 ? -0.051 -0.743 -13.838 1.00 90.06 83 LEU A C 1
ATOM 607 O O . LEU A 1 83 ? -1.179 -0.837 -13.353 1.00 90.06 83 LEU A O 1
ATOM 611 N N . MET A 1 84 ? 1.044 -1.077 -13.145 1.00 90.56 84 MET A N 1
ATOM 612 C CA . MET A 1 84 ? 0.968 -1.692 -11.812 1.00 90.56 84 MET A CA 1
ATOM 613 C C . MET A 1 84 ? 0.258 -0.823 -10.767 1.00 90.56 84 MET A C 1
ATOM 615 O O . MET A 1 84 ? -0.595 -1.366 -10.066 1.00 90.56 84 MET A O 1
ATOM 619 N N . PRO A 1 85 ? 0.504 0.499 -10.667 1.00 92.12 85 PRO A N 1
ATOM 620 C CA . PRO A 1 85 ? -0.254 1.360 -9.759 1.00 92.12 85 PRO A CA 1
ATOM 621 C C . PRO A 1 85 ? -1.773 1.284 -9.964 1.00 92.12 85 PRO A C 1
ATOM 623 O O . PRO A 1 85 ? -2.523 1.226 -8.992 1.00 92.12 85 PRO A O 1
ATOM 626 N N . ILE A 1 86 ? -2.228 1.244 -11.221 1.00 94.00 86 ILE A N 1
ATOM 627 C CA . ILE A 1 86 ? -3.654 1.199 -11.575 1.00 94.00 86 ILE A CA 1
ATOM 628 C C . ILE A 1 86 ? -4.247 -0.162 -11.202 1.00 94.00 86 ILE A C 1
ATOM 630 O O . ILE A 1 86 ? -5.295 -0.234 -10.560 1.00 94.00 86 ILE A O 1
ATOM 634 N N . VAL A 1 87 ? -3.558 -1.242 -11.578 1.00 92.31 87 VAL A N 1
ATOM 635 C CA . VAL A 1 87 ? -3.986 -2.616 -11.299 1.00 92.31 87 VAL A CA 1
ATOM 636 C C . VAL A 1 87 ? -4.077 -2.848 -9.792 1.00 92.31 87 VAL A C 1
ATOM 638 O O . VAL A 1 87 ? -5.117 -3.282 -9.307 1.00 92.31 87 VAL A O 1
ATOM 641 N N . VAL A 1 88 ? -3.032 -2.508 -9.034 1.00 92.44 88 VAL A N 1
ATOM 642 C CA . VAL A 1 88 ? -3.001 -2.696 -7.575 1.00 92.44 88 VAL A CA 1
ATOM 643 C C . VAL A 1 88 ? -4.075 -1.856 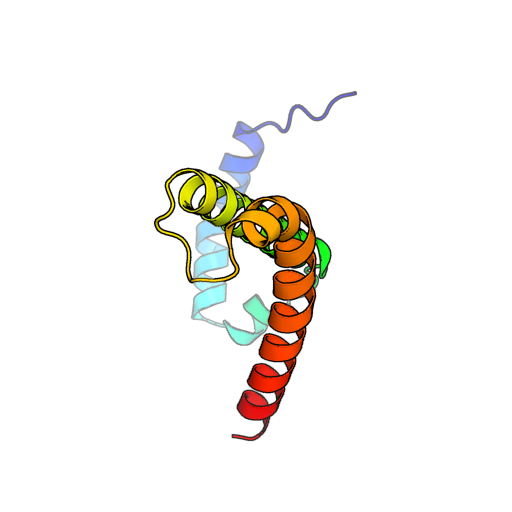-6.886 1.00 92.44 88 VAL A C 1
ATOM 645 O O . VAL A 1 88 ? -4.759 -2.369 -6.005 1.00 92.44 88 VAL A O 1
ATOM 648 N N . ALA A 1 89 ? -4.292 -0.610 -7.315 1.00 93.88 89 ALA A N 1
ATOM 649 C CA . ALA A 1 89 ? -5.356 0.222 -6.762 1.00 93.88 89 ALA A CA 1
ATOM 650 C C . ALA A 1 89 ? -6.748 -0.392 -6.994 1.00 93.88 89 ALA A C 1
ATOM 652 O O . ALA A 1 89 ? -7.517 -0.541 -6.048 1.00 93.88 89 ALA A O 1
ATOM 653 N N . ILE A 1 90 ? -7.078 -0.795 -8.225 1.00 94.50 90 ILE A N 1
ATOM 654 C CA . ILE A 1 90 ? -8.406 -1.346 -8.536 1.00 94.50 90 ILE A CA 1
ATOM 655 C C . ILE A 1 90 ? -8.595 -2.705 -7.860 1.00 94.50 90 ILE A C 1
ATOM 657 O O . ILE A 1 90 ? -9.534 -2.891 -7.086 1.00 94.50 90 ILE A O 1
ATOM 661 N N . PHE A 1 91 ? -7.700 -3.659 -8.120 1.00 93.88 91 PHE A N 1
ATOM 662 C CA . PHE A 1 91 ? -7.848 -5.021 -7.611 1.00 93.88 91 PHE A CA 1
ATOM 663 C C . PHE A 1 91 ? -7.660 -5.104 -6.095 1.00 93.88 91 PHE A C 1
ATOM 665 O O . PHE A 1 91 ? -8.306 -5.935 -5.463 1.00 93.88 91 PHE A O 1
ATOM 672 N N . GLY A 1 92 ? -6.855 -4.228 -5.489 1.00 91.44 92 GLY A N 1
ATOM 673 C CA . GLY A 1 92 ? -6.705 -4.146 -4.037 1.00 91.44 92 GLY A CA 1
ATOM 674 C C . GLY A 1 92 ? -8.004 -3.743 -3.341 1.00 91.44 92 GLY A C 1
ATOM 675 O O . GLY A 1 92 ? -8.419 -4.398 -2.386 1.00 91.44 92 GLY A O 1
ATOM 676 N N . PHE A 1 93 ? -8.701 -2.725 -3.855 1.00 93.31 93 PHE A N 1
ATOM 677 C CA . PHE A 1 93 ? -9.993 -2.309 -3.302 1.00 93.31 93 PHE A CA 1
ATOM 678 C C . PHE A 1 93 ? -11.125 -3.284 -3.622 1.00 93.31 93 PHE A C 1
ATOM 680 O O . PHE A 1 93 ? -11.933 -3.581 -2.744 1.00 93.31 93 PHE A O 1
ATOM 687 N N . VAL A 1 94 ? -11.174 -3.820 -4.844 1.00 94.50 94 VAL A N 1
ATOM 688 C CA . VAL A 1 94 ? -12.161 -4.845 -5.214 1.00 94.50 94 VAL A CA 1
ATOM 689 C C . VAL A 1 94 ? -11.967 -6.103 -4.365 1.00 94.50 94 VAL A C 1
ATOM 691 O O . VAL A 1 94 ? -12.930 -6.620 -3.805 1.00 94.50 94 VAL A O 1
ATOM 694 N N . GLY A 1 95 ? -10.726 -6.562 -4.196 1.00 90.81 95 GLY A N 1
ATOM 695 C CA . 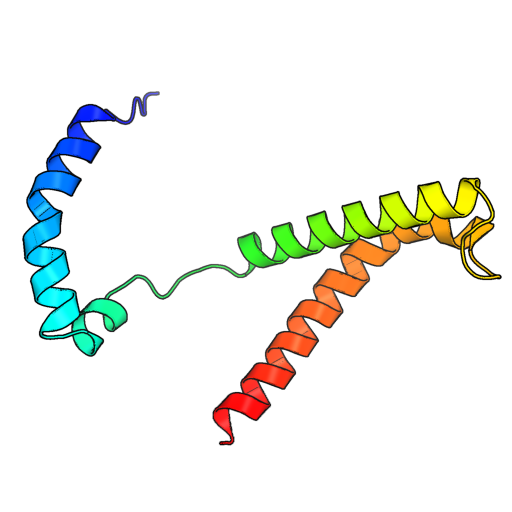GLY A 1 95 ? -10.394 -7.700 -3.341 1.00 90.81 95 GLY A CA 1
ATOM 696 C C . GLY A 1 95 ? -10.756 -7.452 -1.878 1.00 90.81 95 GLY A C 1
ATOM 697 O O . GLY A 1 95 ? -11.374 -8.308 -1.248 1.00 90.81 95 GLY A O 1
ATOM 698 N N . ALA A 1 96 ? -10.457 -6.260 -1.350 1.00 89.69 96 ALA A N 1
ATOM 699 C CA . ALA A 1 96 ? -10.869 -5.869 -0.004 1.00 89.69 96 ALA A CA 1
ATOM 700 C C . ALA A 1 96 ? -12.400 -5.875 0.160 1.00 89.69 96 ALA A C 1
ATOM 702 O O . ALA A 1 96 ? -12.897 -6.348 1.180 1.00 89.69 96 ALA A O 1
ATOM 703 N N . ALA A 1 97 ? -13.151 -5.414 -0.845 1.00 90.81 97 ALA A N 1
ATOM 704 C CA . ALA A 1 97 ? -14.612 -5.441 -0.827 1.00 90.81 97 ALA A CA 1
ATOM 705 C C . ALA A 1 97 ? -15.165 -6.875 -0.819 1.00 90.81 97 ALA A C 1
ATOM 707 O O . ALA A 1 97 ? -16.061 -7.179 -0.034 1.00 90.81 97 ALA A O 1
ATOM 708 N N . VAL A 1 98 ? -14.607 -7.772 -1.638 1.00 94.00 98 VAL A N 1
ATOM 709 C CA . VAL A 1 98 ? -14.999 -9.192 -1.654 1.00 94.00 98 VAL A CA 1
ATOM 710 C C . VAL A 1 98 ? -14.703 -9.858 -0.308 1.00 94.00 98 VAL A C 1
ATOM 712 O O . VAL A 1 98 ? -15.578 -10.510 0.256 1.00 94.00 98 VAL A O 1
ATOM 715 N N . LEU A 1 99 ? -13.508 -9.649 0.254 1.00 90.94 99 LEU A N 1
ATOM 716 C CA . LEU A 1 99 ? -13.142 -10.185 1.570 1.00 90.94 99 LEU A CA 1
ATOM 717 C C . LEU A 1 99 ? -14.047 -9.649 2.683 1.00 90.94 99 LEU A C 1
ATOM 719 O O . LEU A 1 99 ? -14.436 -10.400 3.574 1.00 90.94 99 LEU A O 1
ATOM 723 N N . TYR A 1 100 ? -14.408 -8.367 2.624 1.00 89.62 100 TYR A N 1
ATOM 724 C CA . TYR A 1 100 ? -15.335 -7.757 3.572 1.00 89.62 100 TYR A CA 1
ATOM 725 C C . TYR A 1 100 ? -16.740 -8.375 3.487 1.00 89.62 100 TYR A C 1
ATOM 727 O O . TYR A 1 100 ? -17.348 -8.668 4.517 1.00 89.62 100 TYR A O 1
ATOM 735 N N . LEU A 1 101 ? -17.237 -8.624 2.270 1.00 91.06 101 LEU A N 1
ATOM 736 C CA . LEU A 1 101 ? -18.527 -9.281 2.043 1.00 91.06 101 LEU A CA 1
ATOM 737 C C . LEU A 1 101 ? -18.547 -10.728 2.553 1.00 91.06 101 LEU A C 1
ATOM 739 O O . LEU A 1 101 ? -19.550 -11.158 3.115 1.00 91.06 101 LEU A O 1
ATOM 743 N N . GLU A 1 102 ? -17.459 -11.479 2.395 1.00 88.38 102 GLU A N 1
ATOM 744 C CA . GLU A 1 102 ? -17.378 -12.834 2.956 1.00 88.38 102 GLU A CA 1
ATOM 745 C C . GLU A 1 102 ? -17.227 -12.823 4.484 1.00 88.38 102 GLU A C 1
ATOM 747 O O . GLU A 1 102 ? -17.763 -13.698 5.163 1.00 88.38 102 GLU A O 1
ATOM 752 N N . LEU A 1 103 ? -16.550 -11.817 5.047 1.00 88.31 103 LEU A N 1
ATOM 753 C CA . LEU A 1 103 ? -16.389 -11.677 6.494 1.00 88.31 103 LEU A CA 1
ATOM 754 C C . LEU A 1 103 ? -17.720 -11.395 7.204 1.00 88.31 103 LEU A C 1
ATOM 756 O O . LEU A 1 103 ? -17.933 -11.915 8.292 1.00 88.31 103 LEU A O 1
ATOM 760 N N . ILE A 1 104 ? -18.617 -10.603 6.603 1.00 85.69 104 ILE A N 1
ATOM 761 C CA . ILE A 1 104 ? -19.913 -10.254 7.213 1.00 85.69 104 ILE A CA 1
ATOM 762 C C . ILE A 1 104 ? -20.960 -11.376 7.106 1.00 85.69 104 ILE A C 1
ATOM 764 O O . ILE A 1 104 ? -21.996 -11.316 7.765 1.00 85.69 104 ILE A O 1
ATOM 768 N N . ARG A 1 105 ? -20.724 -12.371 6.237 1.00 78.56 105 ARG A N 1
ATOM 769 C CA . ARG A 1 105 ? 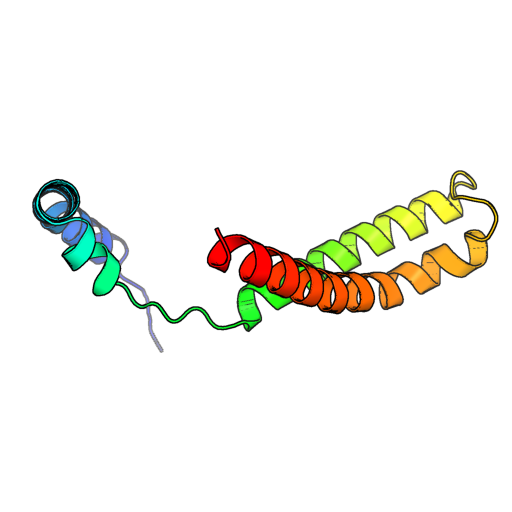-21.626 -13.511 6.009 1.00 78.56 105 ARG A CA 1
ATOM 770 C C . ARG A 1 105 ? -21.449 -14.628 7.055 1.00 78.56 105 ARG A C 1
ATOM 772 O O . ARG A 1 105 ? -22.323 -15.488 7.148 1.00 78.56 105 ARG A O 1
ATOM 779 N N . LYS A 1 106 ? -20.349 -14.638 7.815 1.00 61.00 106 LYS A N 1
ATOM 780 C CA . LYS A 1 106 ? -20.097 -15.590 8.912 1.00 61.00 106 LYS A CA 1
ATOM 781 C C . LYS A 1 106 ? -20.556 -15.041 10.255 1.00 61.00 106 LYS A C 1
ATOM 783 O O . LYS A 1 106 ? -21.023 -15.872 11.062 1.00 61.00 106 LYS A O 1
#

Radius of gyration: 22.38 Å; chains: 1; bounding box: 40×47×56 Å